Protein AF-A0A2G9XFM2-F1 (afdb_monomer)

Solvent-accessible surface area (backbone atoms only — not comparable to full-atom values): 4233 Å² total; per-residue (Å²): 135,81,68,56,53,70,69,55,47,52,53,37,57,39,81,85,42,48,28,34,45,34,30,34,38,97,88,68,51,73,47,74,45,81,41,67,58,47,33,57,80,52,58,78,40,70,48,62,76,82,80,79,51,58,69,55,52,52,14,38,79,72,57,74,44,70,49,78,48,78,90

Secondary structure (DSSP, 8-state):
-PPPPHHHHHHHH-TTS-EEEEEE-TTS-EEEEE-TT-EESSSS-EE---SS-HHHHHHHHHH--EEEEE-

pLDDT: mean 96.02, std 4.66, range [61.53, 98.69]

Structure (mmCIF, N/CA/C/O backbone):
data_AF-A0A2G9XFM2-F1
#
_entry.id   AF-A0A2G9XFM2-F1
#
loop_
_atom_site.group_PDB
_atom_site.id
_atom_site.type_symbol
_atom_site.label_atom_id
_atom_site.label_alt_id
_atom_site.label_comp_id
_atom_site.label_asym_id
_atom_site.label_entity_id
_atom_site.label_seq_id
_atom_site.pdbx_PDB_ins_code
_atom_site.Cartn_x
_atom_site.Cartn_y
_atom_site.Cartn_z
_atom_site.occupancy
_atom_site.B_iso_or_equiv
_atom_site.auth_seq_id
_atom_site.auth_comp_id
_atom_site.auth_asym_id
_atom_site.auth_atom_id
_atom_site.pdbx_PDB_model_num
ATOM 1 N N . MET A 1 1 ? 9.572 -13.488 7.434 1.00 61.53 1 MET A N 1
ATOM 2 C CA . MET A 1 1 ? 8.999 -12.243 6.875 1.00 61.53 1 MET A CA 1
ATOM 3 C C . MET A 1 1 ? 9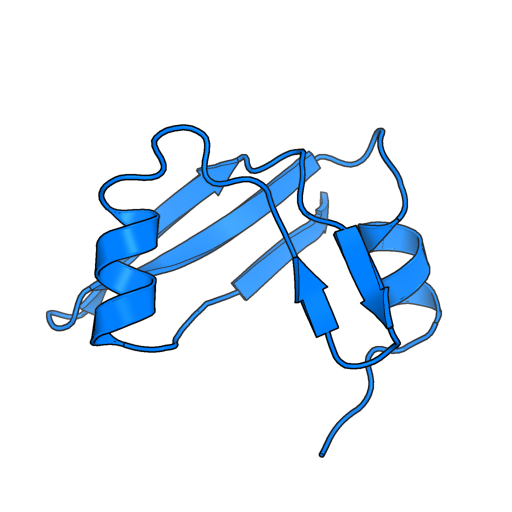.064 -12.364 5.362 1.00 61.53 1 MET A C 1
ATOM 5 O O . MET A 1 1 ? 10.122 -12.737 4.872 1.00 61.53 1 MET A O 1
ATOM 9 N N . VAL A 1 2 ? 7.944 -12.179 4.663 1.00 85.50 2 VAL A N 1
ATOM 10 C CA . VAL A 1 2 ? 7.821 -12.424 3.213 1.00 85.50 2 VAL A CA 1
ATOM 11 C C . VAL A 1 2 ? 8.328 -11.207 2.430 1.00 85.50 2 VAL A C 1
ATOM 13 O O . VAL A 1 2 ? 8.179 -10.082 2.899 1.00 85.50 2 VAL A O 1
ATOM 16 N N . GLU A 1 3 ? 8.952 -11.437 1.275 1.00 94.94 3 GLU A N 1
ATOM 17 C CA . GLU A 1 3 ? 9.403 -10.392 0.346 1.00 94.94 3 GLU A CA 1
ATOM 18 C C . GLU A 1 3 ? 8.427 -10.235 -0.815 1.00 94.94 3 GLU A C 1
ATOM 20 O O . GLU A 1 3 ? 7.850 -11.216 -1.285 1.00 94.94 3 GLU A O 1
ATOM 25 N N . MET A 1 4 ? 8.268 -9.001 -1.293 1.00 96.12 4 MET A N 1
ATOM 26 C CA . MET A 1 4 ? 7.587 -8.721 -2.549 1.00 96.12 4 MET A CA 1
ATOM 27 C C . MET A 1 4 ? 8.376 -9.362 -3.703 1.00 96.12 4 MET A C 1
ATOM 29 O O . MET A 1 4 ? 9.591 -9.143 -3.800 1.00 96.12 4 MET A O 1
ATOM 33 N N . PRO A 1 5 ? 7.715 -10.126 -4.592 1.00 96.88 5 PRO A N 1
ATOM 34 C CA . PRO A 1 5 ? 8.305 -10.560 -5.853 1.00 96.88 5 PRO A CA 1
ATOM 35 C C . PRO A 1 5 ? 8.811 -9.373 -6.676 1.00 96.88 5 PRO A C 1
ATOM 37 O O . PRO A 1 5 ? 8.330 -8.246 -6.525 1.00 96.88 5 PRO A O 1
ATOM 40 N N 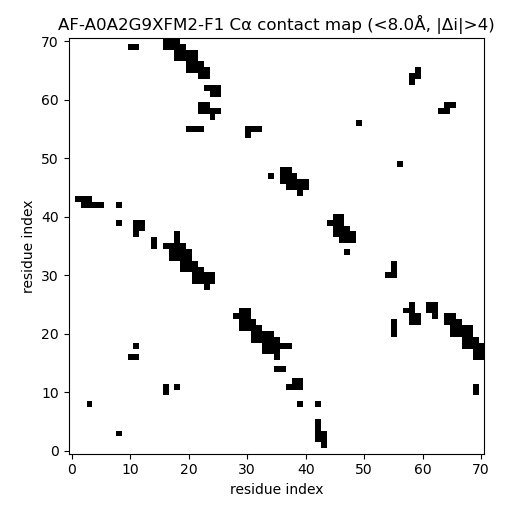. LYS A 1 6 ? 9.770 -9.626 -7.569 1.00 96.69 6 LYS A N 1
ATOM 41 C CA . LYS A 1 6 ? 10.390 -8.581 -8.394 1.00 96.69 6 LYS A CA 1
ATOM 42 C C . LYS A 1 6 ? 9.338 -7.817 -9.206 1.00 96.69 6 LYS A C 1
ATOM 44 O O . LYS A 1 6 ? 9.363 -6.593 -9.236 1.00 96.69 6 LYS A O 1
ATOM 49 N N . GLU A 1 7 ? 8.385 -8.540 -9.775 1.00 96.81 7 GLU A N 1
ATOM 50 C CA . GLU A 1 7 ? 7.320 -8.014 -10.627 1.00 96.81 7 GLU A CA 1
ATOM 51 C C . GLU A 1 7 ? 6.386 -7.077 -9.842 1.00 96.81 7 GLU A C 1
ATOM 53 O O . GLU A 1 7 ? 5.897 -6.085 -10.373 1.00 96.81 7 GLU A O 1
ATOM 58 N N . VAL A 1 8 ? 6.181 -7.345 -8.545 1.00 96.38 8 VAL A N 1
ATOM 59 C CA . VAL A 1 8 ? 5.386 -6.481 -7.655 1.00 96.38 8 VAL A CA 1
ATOM 60 C C . VAL A 1 8 ? 6.126 -5.180 -7.354 1.00 96.38 8 VAL A C 1
ATOM 62 O O . VAL A 1 8 ? 5.518 -4.112 -7.366 1.00 96.38 8 VAL A O 1
ATOM 65 N N . VAL A 1 9 ? 7.439 -5.251 -7.108 1.00 97.50 9 VAL A N 1
ATOM 66 C CA . VAL A 1 9 ? 8.272 -4.053 -6.914 1.00 97.50 9 VAL A CA 1
ATOM 67 C C . VAL A 1 9 ? 8.263 -3.189 -8.174 1.00 97.50 9 VAL A C 1
ATOM 69 O O . VAL A 1 9 ? 8.083 -1.980 -8.074 1.00 97.50 9 VAL A O 1
ATOM 72 N N . GLU A 1 10 ? 8.404 -3.799 -9.351 1.00 97.38 10 GLU A N 1
ATOM 73 C CA . GLU A 1 10 ? 8.366 -3.092 -10.636 1.00 97.38 10 GLU A CA 1
ATOM 74 C C . GLU A 1 10 ? 7.005 -2.426 -10.881 1.00 97.38 10 GLU A C 1
ATOM 76 O O . GLU A 1 10 ? 6.964 -1.242 -11.206 1.00 97.38 10 GLU A O 1
ATOM 81 N N . ALA A 1 11 ? 5.895 -3.126 -10.622 1.00 96.62 11 ALA A N 1
ATOM 82 C CA . ALA A 1 11 ? 4.551 -2.557 -10.748 1.00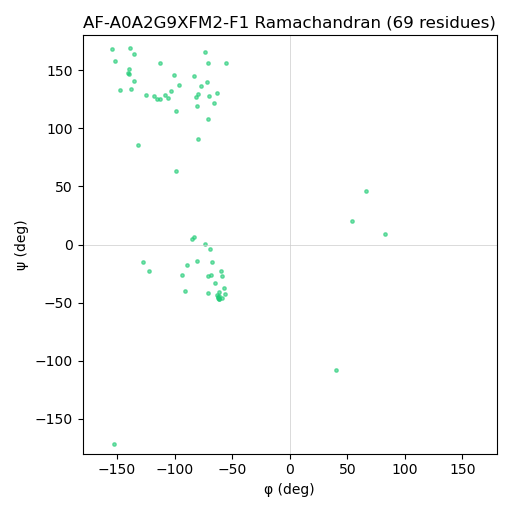 96.62 11 ALA A CA 1
ATOM 83 C C . ALA A 1 11 ? 4.319 -1.369 -9.793 1.00 96.62 11 ALA A C 1
ATOM 85 O O . ALA A 1 11 ? 3.736 -0.354 -10.171 1.00 96.62 11 ALA A O 1
ATOM 86 N N . LEU A 1 12 ? 4.801 -1.455 -8.550 1.00 97.06 12 LEU A N 1
ATOM 87 C CA . LEU A 1 12 ? 4.708 -0.352 -7.588 1.00 97.06 12 LEU A CA 1
ATOM 88 C C . LEU A 1 12 ? 5.631 0.825 -7.943 1.00 97.06 12 LEU A C 1
ATOM 90 O O . LEU A 1 12 ? 5.335 1.954 -7.559 1.00 97.06 12 LEU A O 1
ATOM 94 N N . ALA A 1 13 ? 6.742 0.578 -8.638 1.00 96.75 13 ALA A N 1
ATOM 95 C CA . ALA A 1 13 ? 7.686 1.611 -9.060 1.00 96.75 13 ALA A CA 1
ATOM 96 C C . ALA A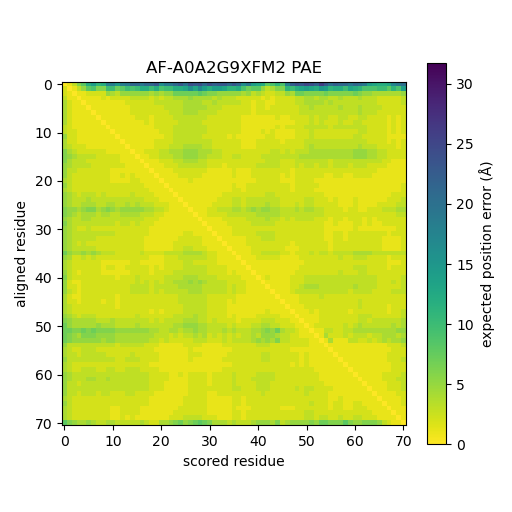 1 13 ? 7.240 2.363 -10.327 1.00 96.75 13 ALA A C 1
ATOM 98 O O . ALA A 1 13 ? 7.780 3.430 -10.619 1.00 96.75 13 ALA A O 1
ATOM 99 N N . ASP A 1 14 ? 6.257 1.848 -11.069 1.00 96.38 14 ASP A N 1
ATOM 100 C CA . ASP A 1 14 ? 5.713 2.530 -12.240 1.00 96.38 14 ASP A CA 1
ATOM 101 C C . ASP A 1 14 ? 4.884 3.756 -11.825 1.00 96.38 14 ASP A C 1
ATOM 103 O O . ASP A 1 14 ? 3.771 3.641 -11.309 1.00 96.38 14 ASP A O 1
ATOM 107 N N . PHE A 1 15 ? 5.408 4.958 -12.065 1.00 92.88 15 PHE A N 1
ATOM 108 C CA . PHE A 1 15 ? 4.724 6.217 -11.756 1.00 92.88 15 PHE A CA 1
ATOM 109 C C . PHE A 1 15 ? 3.471 6.475 -12.608 1.00 92.88 15 PHE A C 1
ATOM 111 O O . PHE A 1 15 ? 2.665 7.328 -12.233 1.00 92.88 15 PHE A O 1
ATOM 118 N N . HIS A 1 16 ? 3.278 5.747 -13.710 1.00 93.81 16 HIS A N 1
ATOM 119 C CA . HIS A 1 16 ? 2.084 5.838 -14.549 1.00 93.81 16 HIS A CA 1
ATOM 120 C C . HIS A 1 16 ? 0.966 4.888 -14.108 1.00 93.81 16 HIS A C 1
ATOM 122 O O . HIS A 1 16 ? -0.192 5.123 -14.455 1.00 93.81 16 HIS A O 1
ATOM 128 N N . ALA A 1 17 ? 1.285 3.868 -13.308 1.00 94.81 17 ALA A N 1
ATOM 129 C CA . ALA A 1 17 ? 0.300 2.927 -12.793 1.00 94.81 17 ALA A CA 1
ATOM 130 C C . ALA A 1 17 ? -0.594 3.558 -11.717 1.00 94.81 17 ALA A C 1
ATOM 132 O O . ALA A 1 17 ? -0.121 4.273 -10.814 1.00 94.81 17 ALA A O 1
ATOM 133 N N . LEU A 1 18 ? -1.889 3.238 -11.766 1.00 95.88 18 LEU A N 1
ATOM 134 C CA . LEU A 1 18 ? -2.857 3.708 -10.786 1.00 95.88 18 LEU A CA 1
ATOM 135 C C . LEU A 1 18 ? -2.780 2.826 -9.541 1.00 95.88 18 LEU A C 1
ATOM 137 O O . LEU A 1 18 ? -2.900 1.608 -9.608 1.00 95.88 18 LEU A O 1
ATOM 141 N N . LYS A 1 19 ? -2.606 3.443 -8.373 1.00 97.19 19 LYS A N 1
ATOM 142 C CA . LYS A 1 19 ? -2.433 2.713 -7.112 1.00 97.19 19 LYS A CA 1
ATOM 143 C C . LYS A 1 19 ? -3.570 3.041 -6.166 1.00 97.19 19 LYS A C 1
ATOM 145 O O . LYS A 1 19 ? -3.847 4.212 -5.907 1.00 97.19 19 LYS A O 1
ATOM 150 N N . VAL A 1 20 ? -4.226 2.010 -5.647 1.00 98.00 20 VAL A N 1
ATOM 151 C CA . VAL A 1 20 ? -5.353 2.130 -4.718 1.00 98.00 20 VAL A CA 1
ATOM 152 C C . VAL A 1 20 ? -4.961 1.534 -3.377 1.00 98.00 20 VAL A C 1
ATOM 154 O O . VAL A 1 20 ? -4.575 0.371 -3.305 1.00 98.00 20 VAL A O 1
ATOM 157 N N . VAL A 1 21 ? -5.102 2.317 -2.308 1.00 98.31 21 VAL A N 1
ATOM 158 C CA . VAL A 1 21 ? -4.906 1.853 -0.932 1.00 98.31 21 VAL A CA 1
ATOM 159 C C . VAL A 1 21 ? -6.269 1.558 -0.324 1.00 98.31 21 VAL A C 1
ATOM 161 O O . VAL A 1 21 ? -7.083 2.462 -0.117 1.00 98.31 21 VAL A O 1
ATOM 164 N N . ALA A 1 22 ? -6.508 0.286 -0.022 1.00 98.50 22 ALA A N 1
ATOM 165 C CA . ALA A 1 22 ? -7.673 -0.174 0.712 1.00 98.50 22 ALA A CA 1
ATOM 166 C C . ALA A 1 22 ? -7.334 -0.331 2.198 1.00 98.50 22 ALA A C 1
ATOM 168 O O . ALA A 1 22 ? -6.284 -0.853 2.558 1.00 98.50 22 ALA A O 1
ATOM 169 N N . THR A 1 23 ? -8.239 0.107 3.065 1.00 98.69 23 THR A N 1
ATOM 170 C CA . THR A 1 23 ? -8.149 0.037 4.528 1.00 98.69 23 THR A CA 1
ATOM 171 C C . THR A 1 23 ? -9.504 -0.355 5.104 1.00 98.69 23 THR A C 1
ATOM 173 O O . THR A 1 23 ? -10.521 -0.336 4.408 1.00 98.69 23 THR A O 1
ATOM 176 N N . VAL A 1 24 ? -9.539 -0.685 6.391 1.00 98.69 24 VAL A N 1
ATOM 177 C CA . VAL A 1 24 ? -10.773 -1.040 7.093 1.00 98.69 24 VAL A CA 1
ATOM 178 C C . VAL A 1 24 ? -10.823 -0.337 8.443 1.00 98.69 24 VAL A C 1
ATOM 180 O O . VAL A 1 24 ? -9.799 -0.199 9.109 1.00 98.69 24 VAL A O 1
ATOM 183 N N . SER A 1 25 ? -12.000 0.137 8.845 1.00 98.25 25 SER A N 1
ATOM 184 C CA . SER A 1 25 ? -12.191 0.678 10.192 1.00 98.25 25 SER A CA 1
ATOM 185 C C . SER A 1 25 ? -12.231 -0.446 11.239 1.00 98.25 25 SER A C 1
ATOM 187 O O . SER A 1 25 ? -12.444 -1.609 10.888 1.00 98.25 25 SER A O 1
ATOM 189 N N . PRO A 1 26 ? -12.112 -0.140 12.545 1.00 97.81 26 PRO A N 1
ATOM 190 C CA . PRO A 1 26 ? -12.276 -1.153 13.594 1.00 97.81 26 PRO A CA 1
ATOM 191 C C . PRO A 1 26 ? -13.642 -1.851 13.585 1.00 97.81 26 PRO A C 1
ATOM 193 O O . PRO A 1 26 ? -13.741 -2.999 14.000 1.00 97.81 26 PRO A O 1
ATOM 196 N N . GLY A 1 27 ? -14.683 -1.179 13.080 1.00 97.69 27 GLY A N 1
ATOM 197 C CA . GLY A 1 27 ? -16.023 -1.748 12.906 1.00 97.69 27 GLY A CA 1
ATOM 198 C C . GLY A 1 27 ? -16.199 -2.566 11.622 1.00 97.69 27 GLY A C 1
ATOM 199 O O . GLY A 1 27 ? -17.321 -2.931 11.297 1.00 97.69 27 GLY A O 1
ATOM 200 N N . GLY A 1 28 ? -15.129 -2.811 10.857 1.00 97.56 28 GLY A N 1
ATOM 201 C CA . GLY A 1 28 ? -15.187 -3.606 9.629 1.00 97.56 28 GLY A CA 1
ATOM 202 C C . GLY A 1 28 ? -15.639 -2.839 8.383 1.00 97.56 28 GLY A C 1
ATOM 203 O O . GLY A 1 28 ? -15.852 -3.453 7.343 1.00 97.56 28 GLY A O 1
ATOM 204 N N . VAL A 1 29 ? -15.770 -1.509 8.446 1.00 98.31 29 VAL A N 1
ATOM 205 C CA . VAL A 1 29 ? -16.218 -0.708 7.295 1.00 98.31 29 VAL A CA 1
ATOM 206 C C . VAL A 1 29 ? -15.040 -0.461 6.343 1.00 98.31 29 VAL A C 1
ATOM 208 O O . VAL A 1 29 ? -14.063 0.174 6.763 1.00 98.31 29 VAL A O 1
ATOM 211 N N . PRO A 1 30 ? -15.104 -0.911 5.075 1.00 98.25 30 PRO A N 1
ATOM 212 C CA . PRO A 1 30 ? -14.027 -0.712 4.114 1.00 98.25 30 PRO A CA 1
ATOM 213 C C . PRO A 1 30 ? -13.908 0.753 3.671 1.00 98.25 30 PRO A C 1
ATOM 215 O O . PRO A 1 30 ? -14.852 1.545 3.729 1.00 98.25 30 PRO A O 1
ATOM 218 N N . ASN A 1 31 ? -12.712 1.113 3.223 1.00 98.31 31 ASN A N 1
ATOM 219 C CA . ASN A 1 31 ? -12.378 2.400 2.630 1.00 98.31 31 ASN A CA 1
ATOM 220 C C . ASN A 1 31 ? -11.290 2.182 1.574 1.00 98.31 31 ASN A C 1
ATOM 222 O O . ASN A 1 31 ? -10.306 1.510 1.867 1.00 98.31 31 ASN A O 1
ATOM 226 N N . ALA A 1 32 ? -11.436 2.754 0.382 1.00 97.62 32 ALA A N 1
ATOM 227 C CA . ALA A 1 32 ? -10.451 2.644 -0.690 1.00 97.62 32 ALA A CA 1
ATOM 228 C C . ALA A 1 32 ? -10.267 4.000 -1.372 1.00 97.62 32 ALA A C 1
ATOM 230 O O . ALA A 1 32 ? -11.248 4.676 -1.677 1.00 97.62 32 ALA A O 1
ATOM 231 N N . VAL A 1 33 ? -9.017 4.398 -1.590 1.00 97.31 33 VAL A N 1
ATOM 232 C CA . VAL A 1 33 ? -8.670 5.679 -2.218 1.00 97.31 33 VAL A CA 1
ATOM 233 C C . VAL A 1 33 ? -7.492 5.508 -3.165 1.00 97.31 33 VAL A C 1
ATOM 235 O O . VAL A 1 33 ? -6.606 4.688 -2.921 1.00 97.31 33 VAL A O 1
ATOM 238 N N . ILE A 1 34 ? -7.470 6.300 -4.235 1.00 96.81 34 ILE A N 1
ATOM 239 C CA . ILE A 1 34 ? -6.306 6.397 -5.115 1.00 96.81 34 ILE A CA 1
ATOM 240 C C . ILE A 1 34 ? -5.193 7.132 -4.361 1.00 96.81 34 ILE A C 1
ATOM 242 O O . ILE A 1 34 ? -5.401 8.232 -3.852 1.00 96.81 34 ILE A O 1
ATOM 246 N N . VAL A 1 35 ? -4.007 6.529 -4.313 1.00 96.69 35 VAL A N 1
ATOM 247 C CA . VAL A 1 35 ? -2.795 7.110 -3.730 1.00 96.69 35 VAL A CA 1
ATOM 248 C C . VAL A 1 35 ? -1.661 6.932 -4.733 1.00 96.69 35 VAL A C 1
ATOM 250 O O . VAL A 1 35 ? -0.897 5.973 -4.679 1.00 96.69 35 VAL A O 1
ATOM 253 N N . ALA A 1 36 ? -1.551 7.873 -5.672 1.00 90.19 36 ALA A N 1
ATOM 254 C CA . ALA A 1 36 ? -0.567 7.813 -6.758 1.00 90.19 36 ALA A CA 1
ATOM 255 C C . ALA A 1 36 ? 0.895 7.776 -6.267 1.00 90.19 36 ALA A C 1
ATOM 257 O O . ALA A 1 36 ? 1.775 7.299 -6.975 1.00 90.19 36 ALA A O 1
ATOM 258 N N . THR A 1 37 ? 1.147 8.253 -5.045 1.00 95.56 37 THR A N 1
ATOM 259 C CA . THR A 1 37 ? 2.480 8.355 -4.439 1.00 95.56 37 THR A CA 1
ATOM 260 C C . THR A 1 37 ? 2.961 7.072 -3.764 1.00 95.56 37 THR A C 1
ATOM 262 O O . THR A 1 37 ? 4.013 7.101 -3.132 1.00 95.56 37 THR A O 1
ATOM 265 N N . VAL A 1 38 ? 2.218 5.961 -3.860 1.00 97.75 38 VAL A N 1
ATOM 266 C CA . VAL A 1 38 ? 2.701 4.670 -3.353 1.00 97.75 38 VAL A CA 1
ATOM 267 C C . VAL A 1 38 ? 3.912 4.221 -4.164 1.00 97.75 38 VAL A C 1
ATOM 269 O O . VAL A 1 38 ? 3.811 4.050 -5.375 1.00 97.75 38 VAL A O 1
ATOM 272 N N . VAL A 1 39 ? 5.037 4.006 -3.485 1.00 97.38 39 VAL A N 1
ATOM 273 C CA . VAL A 1 39 ? 6.295 3.535 -4.076 1.00 97.38 39 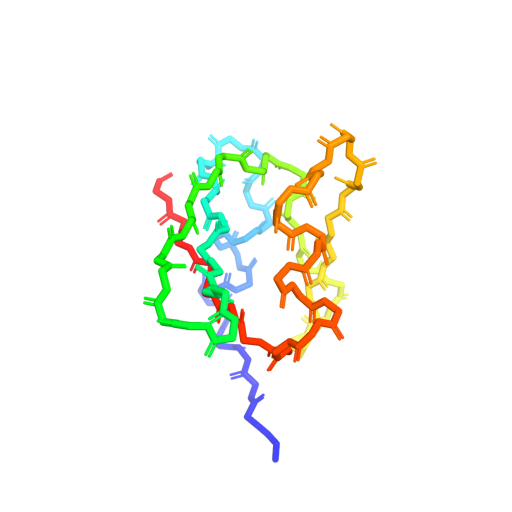VAL A CA 1
ATOM 274 C C . VAL A 1 39 ? 6.970 2.509 -3.161 1.00 97.38 39 VAL A C 1
ATOM 276 O O . VAL A 1 39 ? 6.803 2.573 -1.937 1.00 97.38 39 VAL A O 1
ATOM 279 N N . PRO A 1 40 ? 7.742 1.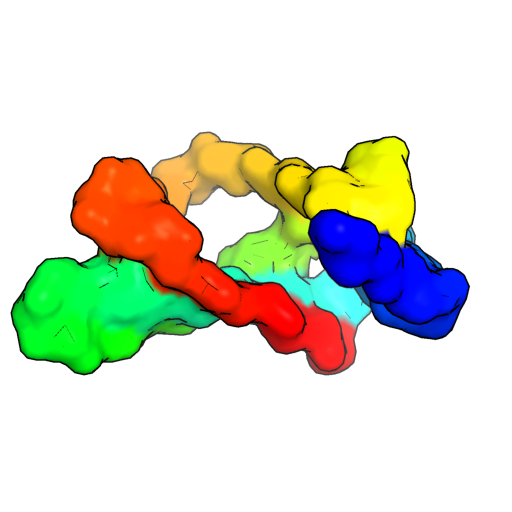558 -3.710 1.00 97.38 40 PRO A N 1
ATOM 280 C CA . PRO A 1 40 ? 8.575 0.677 -2.909 1.00 97.38 40 PRO A CA 1
ATOM 281 C C . PRO A 1 40 ? 9.834 1.421 -2.439 1.00 97.38 40 PRO A C 1
ATOM 283 O O . PRO A 1 40 ? 10.483 2.120 -3.213 1.00 97.38 40 PRO A O 1
ATOM 286 N N . ILE A 1 41 ? 10.193 1.247 -1.169 1.00 97.06 41 I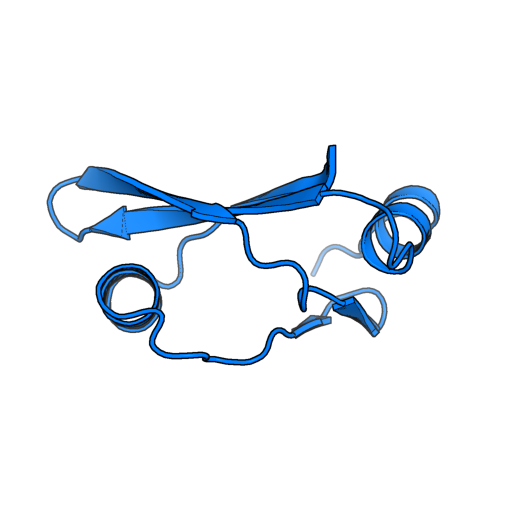LE A N 1
ATOM 287 C CA . ILE A 1 41 ? 11.489 1.668 -0.610 1.00 97.06 41 ILE A CA 1
ATOM 288 C C . ILE A 1 41 ? 12.498 0.522 -0.717 1.00 97.06 41 ILE A C 1
ATOM 290 O O . ILE A 1 41 ? 13.659 0.728 -1.059 1.00 97.06 41 ILE A O 1
ATOM 294 N N . ASP A 1 42 ? 12.035 -0.698 -0.453 1.00 95.50 42 ASP A N 1
ATOM 295 C CA . ASP A 1 42 ? 12.788 -1.939 -0.591 1.00 95.50 42 ASP A CA 1
ATOM 296 C C . ASP A 1 42 ? 11.809 -3.104 -0.860 1.00 95.50 42 ASP A C 1
ATOM 298 O O . ASP A 1 42 ? 10.615 -2.896 -1.075 1.00 95.50 42 ASP A O 1
ATOM 302 N N . ARG A 1 43 ? 12.288 -4.354 -0.851 1.00 96.38 43 ARG A N 1
ATOM 303 C CA . ARG A 1 43 ? 11.459 -5.549 -1.122 1.00 96.38 43 ARG A CA 1
ATOM 304 C C . ARG A 1 43 ? 10.421 -5.879 -0.042 1.00 96.38 43 ARG A C 1
ATOM 306 O O . ARG A 1 43 ? 9.668 -6.835 -0.197 1.00 96.38 43 ARG A O 1
ATOM 313 N N . LYS A 1 44 ? 10.391 -5.149 1.066 1.00 95.94 44 LYS A N 1
ATOM 314 C CA . LYS A 1 44 ? 9.515 -5.370 2.228 1.00 95.94 44 LYS A CA 1
ATOM 315 C C . LYS A 1 44 ? 8.749 -4.113 2.626 1.00 95.94 44 LYS A C 1
ATOM 317 O O . LYS A 1 44 ? 7.778 -4.214 3.371 1.00 95.94 44 LYS A O 1
ATOM 322 N N . THR A 1 45 ? 9.160 -2.958 2.120 1.00 96.31 45 THR A N 1
ATOM 323 C CA . THR A 1 45 ? 8.660 -1.660 2.554 1.00 96.31 45 THR A CA 1
ATOM 324 C C . THR A 1 45 ? 8.116 -0.875 1.371 1.00 96.31 45 THR A C 1
ATOM 326 O O . THR A 1 45 ? 8.812 -0.665 0.379 1.00 96.31 45 THR A O 1
ATOM 329 N N . ILE A 1 46 ? 6.890 -0.377 1.512 1.00 97.06 46 ILE A N 1
ATOM 330 C CA . ILE A 1 46 ? 6.330 0.674 0.658 1.00 97.06 46 ILE A CA 1
ATOM 331 C C . ILE A 1 46 ? 6.132 1.948 1.477 1.00 97.06 46 ILE A C 1
ATOM 333 O O . ILE A 1 46 ? 5.962 1.891 2.696 1.00 97.06 46 ILE A O 1
ATOM 337 N N . CYS A 1 47 ? 6.102 3.095 0.814 1.00 97.00 47 CYS A N 1
ATOM 338 C CA . CYS A 1 47 ? 5.693 4.357 1.413 1.00 97.00 47 CYS A CA 1
ATOM 339 C C . CYS A 1 47 ? 4.749 5.111 0.475 1.00 97.00 47 CYS A C 1
ATOM 341 O O . CYS A 1 47 ? 4.644 4.793 -0.705 1.00 97.00 47 CYS A O 1
ATOM 343 N N . PHE A 1 48 ? 4.045 6.101 1.013 1.00 97.06 48 PHE A N 1
ATOM 344 C CA . PHE A 1 48 ? 3.261 7.060 0.241 1.00 97.06 48 PHE A CA 1
ATOM 345 C C . PHE A 1 48 ? 3.173 8.384 0.997 1.00 97.06 48 PHE A C 1
ATOM 347 O O . PHE A 1 48 ? 3.323 8.429 2.220 1.00 97.06 48 PHE A O 1
ATOM 354 N N . ALA A 1 49 ? 2.906 9.468 0.273 1.00 95.81 49 ALA A N 1
ATOM 355 C CA . ALA A 1 49 ? 2.712 10.782 0.875 1.00 95.81 49 ALA A CA 1
AT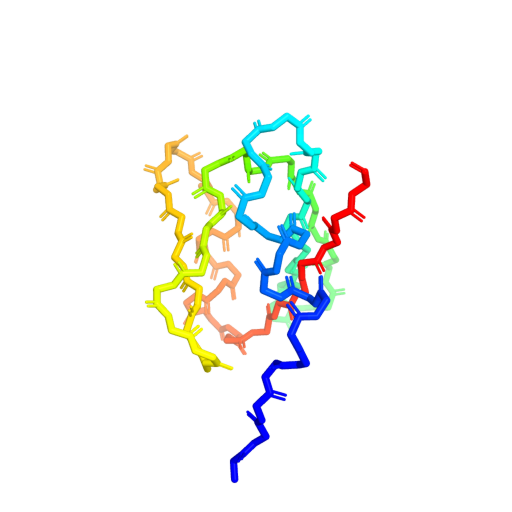OM 356 C C . ALA A 1 49 ? 1.297 10.914 1.465 1.00 95.81 49 ALA A C 1
ATOM 358 O O . ALA A 1 49 ? 0.303 10.675 0.776 1.00 95.81 49 ALA A O 1
ATOM 359 N N . ASP A 1 50 ? 1.196 11.352 2.722 1.00 94.38 50 ASP A N 1
ATOM 360 C CA . ASP A 1 50 ? -0.084 11.699 3.350 1.00 94.38 50 ASP A CA 1
ATOM 361 C C . ASP A 1 50 ? -0.538 13.097 2.904 1.00 94.38 50 ASP A C 1
ATOM 363 O O . ASP A 1 50 ? -0.208 14.114 3.515 1.00 94.38 50 ASP A O 1
ATOM 367 N N . LEU A 1 51 ? -1.307 13.143 1.815 1.00 93.00 51 LEU A N 1
ATOM 368 C CA . LEU A 1 51 ? -1.899 14.364 1.265 1.00 93.00 51 LEU A CA 1
ATOM 369 C C . LEU A 1 51 ? -3.363 14.497 1.703 1.00 93.00 51 LEU A C 1
ATOM 371 O O . LEU A 1 51 ? -4.274 14.479 0.881 1.00 93.00 51 LEU A O 1
ATOM 375 N N . ARG A 1 52 ? -3.579 14.634 3.019 1.00 91.00 52 ARG A N 1
ATOM 376 C CA . ARG A 1 52 ? -4.909 14.703 3.662 1.00 91.00 52 ARG A CA 1
ATOM 377 C C . ARG A 1 52 ? -5.704 13.397 3.548 1.00 91.00 52 ARG A C 1
ATOM 379 O O . ARG A 1 52 ? -6.902 13.411 3.280 1.00 91.00 52 ARG A O 1
ATOM 386 N N . LEU A 1 53 ? -5.066 12.259 3.824 1.00 93.44 53 LEU A N 1
ATOM 387 C CA . LEU A 1 53 ? -5.686 10.936 3.678 1.00 93.44 53 LEU A CA 1
ATOM 388 C C . LEU A 1 53 ? -6.731 10.580 4.754 1.00 93.44 53 LEU A C 1
ATOM 390 O O . LEU A 1 53 ? -7.311 9.498 4.690 1.00 93.44 53 LEU A O 1
ATOM 394 N N . GLY A 1 54 ? -7.001 11.469 5.720 1.00 96.00 54 GLY A N 1
ATOM 395 C CA . GLY A 1 54 ? -8.15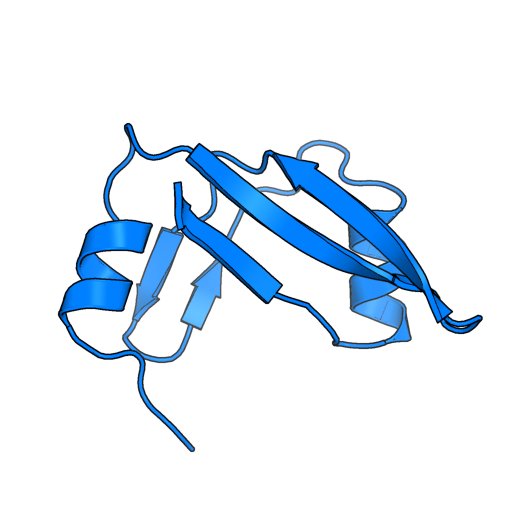6 11.424 6.631 1.00 96.00 54 GLY A CA 1
ATOM 396 C C . GLY A 1 54 ? -8.509 10.022 7.142 1.00 96.00 54 GLY A C 1
ATOM 397 O O . GLY A 1 54 ? -7.769 9.436 7.931 1.00 96.00 54 GLY A O 1
ATOM 398 N N . LYS A 1 55 ? -9.624 9.468 6.645 1.00 97.12 55 LYS A N 1
ATOM 399 C CA . LYS A 1 55 ? -10.135 8.134 7.009 1.00 97.12 55 LYS A CA 1
ATOM 400 C C . LYS A 1 55 ? -9.131 7.002 6.769 1.00 97.12 55 LYS A C 1
ATOM 402 O O . LYS A 1 55 ? -9.050 6.083 7.576 1.00 97.12 55 LYS A O 1
ATOM 407 N N . THR A 1 56 ? -8.340 7.060 5.698 1.00 98.00 56 THR A N 1
ATOM 408 C CA . THR A 1 56 ? -7.276 6.077 5.435 1.00 98.00 56 THR A CA 1
ATOM 409 C C . THR A 1 56 ? -6.223 6.123 6.540 1.00 98.00 56 THR A C 1
ATOM 411 O O . THR A 1 56 ? -5.860 5.078 7.073 1.00 98.00 56 THR A O 1
ATOM 414 N N . LYS A 1 57 ? -5.782 7.324 6.943 1.00 97.81 57 LYS A N 1
ATOM 415 C CA . LYS A 1 57 ? -4.830 7.501 8.050 1.00 97.81 57 LYS A CA 1
ATOM 416 C C . LYS A 1 57 ? -5.400 6.980 9.368 1.00 97.81 57 LYS A C 1
ATOM 418 O O . LYS A 1 57 ? -4.711 6.245 10.068 1.00 97.81 57 LYS A O 1
ATOM 423 N N . GLU A 1 58 ? -6.648 7.327 9.684 1.00 98.12 58 GLU A N 1
ATOM 424 C CA . GLU A 1 58 ? -7.328 6.844 10.892 1.00 98.12 58 GLU A CA 1
ATOM 425 C C . GLU A 1 58 ? -7.420 5.310 10.916 1.00 98.12 58 GLU A C 1
ATOM 427 O O . GLU A 1 58 ? -7.110 4.673 11.921 1.00 98.12 58 GLU A O 1
ATOM 432 N N . ASN A 1 59 ? -7.808 4.693 9.800 1.00 98.50 59 ASN A N 1
ATOM 433 C CA . ASN A 1 59 ? -7.899 3.241 9.710 1.00 98.50 59 ASN A CA 1
ATOM 434 C C . ASN A 1 59 ? -6.531 2.569 9.887 1.00 98.50 59 ASN A C 1
ATOM 436 O O . ASN A 1 59 ? -6.430 1.575 10.611 1.00 98.50 59 ASN A O 1
ATOM 440 N N . LEU A 1 60 ? -5.482 3.101 9.252 1.00 97.56 60 LEU A N 1
ATOM 441 C CA . LEU A 1 60 ? -4.123 2.566 9.356 1.00 97.56 60 LEU A CA 1
ATOM 442 C C . LEU A 1 60 ? -3.612 2.610 10.795 1.00 97.56 60 LEU A C 1
ATOM 444 O O . LEU A 1 60 ? -3.135 1.591 11.283 1.00 97.56 60 LEU A O 1
ATOM 448 N N . THR A 1 61 ? -3.775 3.736 11.497 1.00 97.50 61 THR A N 1
ATOM 449 C CA . THR A 1 61 ? -3.288 3.876 12.880 1.00 97.50 61 THR A CA 1
ATOM 450 C C . THR A 1 61 ? -4.056 3.014 13.879 1.00 97.50 61 THR A C 1
ATOM 452 O O . THR A 1 61 ? -3.502 2.629 14.905 1.00 97.50 61 THR A O 1
ATOM 455 N N . ARG A 1 62 ? -5.323 2.686 13.594 1.00 98.25 62 ARG A N 1
ATOM 456 C CA . ARG A 1 62 ? -6.171 1.889 14.494 1.00 98.25 62 ARG A CA 1
ATOM 457 C C . ARG A 1 62 ? -6.150 0.392 14.210 1.00 98.25 62 ARG A C 1
ATOM 459 O O . ARG A 1 62 ? -6.439 -0.385 15.115 1.00 98.25 62 ARG A O 1
ATOM 466 N N . THR A 1 63 ? -5.871 -0.024 12.975 1.00 98.12 63 THR A N 1
ATOM 467 C CA . THR A 1 63 ? -6.003 -1.436 12.570 1.00 98.12 63 THR A CA 1
ATOM 468 C C . THR A 1 63 ? -4.725 -2.058 12.032 1.00 98.12 63 THR A C 1
ATOM 470 O O . THR A 1 63 ? -4.622 -3.282 12.052 1.00 98.12 63 THR A O 1
ATOM 473 N N . ASN A 1 64 ? -3.772 -1.257 11.542 1.00 97.12 64 ASN A N 1
ATOM 474 C CA . ASN A 1 64 ? -2.579 -1.712 10.817 1.00 97.12 64 ASN A CA 1
ATOM 475 C C . ASN A 1 64 ? -2.885 -2.620 9.608 1.00 97.12 64 ASN A C 1
ATOM 477 O O . ASN A 1 64 ? -2.026 -3.379 9.164 1.00 97.12 64 ASN A O 1
ATOM 481 N N . LYS A 1 65 ? -4.113 -2.573 9.076 1.00 97.81 65 LYS A N 1
ATOM 482 C CA . LYS A 1 65 ? -4.562 -3.411 7.960 1.00 97.81 65 LYS A CA 1
ATOM 483 C C . LYS A 1 65 ? -4.715 -2.578 6.704 1.00 97.81 65 LYS A C 1
ATOM 485 O O . LYS A 1 65 ? -5.417 -1.565 6.703 1.00 97.81 65 LYS A O 1
ATOM 490 N N . PHE A 1 66 ? -4.108 -3.051 5.626 1.00 97.81 66 PHE A N 1
ATOM 491 C CA . PHE A 1 66 ? -4.261 -2.447 4.316 1.00 97.81 66 PHE A CA 1
ATOM 492 C C . PHE A 1 66 ? -4.018 -3.448 3.189 1.00 97.81 66 PHE A C 1
ATOM 494 O O . PHE A 1 66 ? -3.523 -4.555 3.393 1.00 97.81 66 PHE A O 1
ATOM 501 N N . THR A 1 67 ? -4.370 -3.025 1.984 1.00 97.69 67 THR A N 1
ATOM 502 C CA . THR A 1 67 ? -3.968 -3.648 0.726 1.00 97.69 67 THR A CA 1
ATOM 503 C C . THR A 1 67 ? -3.654 -2.548 -0.271 1.00 97.69 67 THR A C 1
ATOM 505 O O . THR A 1 67 ? -4.284 -1.489 -0.239 1.00 97.69 67 THR A O 1
ATOM 508 N N . VAL A 1 68 ? -2.691 -2.808 -1.150 1.00 97.56 68 VAL A N 1
ATOM 509 C CA . VAL A 1 68 ? -2.438 -1.969 -2.317 1.00 97.56 68 VAL A CA 1
ATOM 510 C C . VAL A 1 68 ? -2.782 -2.768 -3.559 1.00 97.56 68 VAL A C 1
ATOM 512 O O . VAL A 1 68 ? -2.266 -3.867 -3.744 1.00 97.56 68 VAL A O 1
ATOM 515 N N . ALA A 1 69 ? -3.648 -2.210 -4.394 1.00 97.56 69 ALA A N 1
ATOM 516 C CA . ALA A 1 69 ? -3.864 -2.690 -5.748 1.00 97.56 69 ALA A CA 1
ATOM 517 C C . ALA A 1 69 ? -3.153 -1.746 -6.719 1.00 97.56 69 ALA A C 1
ATOM 519 O O . ALA A 1 69 ? -3.289 -0.526 -6.599 1.00 97.56 69 ALA A O 1
ATOM 520 N N . VAL A 1 70 ? -2.399 -2.317 -7.654 1.00 96.62 70 VAL A N 1
ATOM 521 C CA . VAL A 1 70 ? -1.803 -1.604 -8.788 1.00 96.62 70 VAL A CA 1
ATOM 522 C C . VAL A 1 70 ? -2.616 -1.985 -10.023 1.00 96.62 70 VAL A C 1
ATOM 524 O O . VAL A 1 70 ? -2.840 -3.176 -10.246 1.00 96.62 70 VAL A O 1
ATOM 527 N N . ILE A 1 71 ? -3.109 -0.985 -10.753 1.00 92.06 71 ILE A N 1
ATOM 528 C CA . ILE A 1 71 ? -3.965 -1.110 -11.941 1.00 92.06 71 ILE A CA 1
ATOM 529 C C . ILE A 1 71 ? -3.253 -0.469 -13.127 1.00 92.06 71 ILE A C 1
ATOM 531 O O . ILE A 1 71 ? -2.727 0.659 -12.946 1.00 92.06 71 ILE A O 1
#

Sequence (71 aa):
MVEMPKEVVEALADFHALKVVATVSPGGVPNAVIVATVVPIDRKTICFADLRLGKTKENLTRTNKFTVAVI

Radius of gyration: 12.26 Å; Cα contacts (8 Å, |Δi|>4): 116; chains: 1; bounding box: 29×27×29 Å

Foldseek 3Di:
DDFADPVRLVLQAPLPWWKKKWFAAPVGHIDIDTFSQWHAPHRVDIDGDPPPPPVSVNRCVHPVDIDMDTD

Nearest PDB structures (foldseek):
  7kq2-assembly1_A  TM=9.012E-01  e=3.259E-03  Streptococcus sp.
  7kpz-assembly1_A  TM=8.711E-01  e=1.230E-02  Streptococcus sp.
  2htd-assembly1_A  TM=8.406E-01  e=1.310E-02  Lactobacillus delbrueckii subsp. bulgaricus ATCC BAA-365
  3in6-assembly1_B  TM=8.295E-01  e=2.314E-02  Syntrophomonas wolfei subsp. wolfei str. Goettingen G311
  3e4v-assembly1_B  TM=7.454E-01  e=2.557E-01  Methylobacillus flagellatus KT

Mean predicted aligned error: 2.51 Å